Protein AF-A0A2M9KY66-F1 (afdb_monomer_lite)

Radius of gyration: 15.54 Å; chains: 1; bounding box: 42×34×46 Å

Foldseek 3Di:
DDDDPPDDPPLFWKWKWKWKDWPNDIDIDIDTHHPVLVPPVVSVVVVVVVVVVVCVVVVTDMDMDMDIGGRPPDDPD

Sequence (77 aa):
MTDPTGPDDNPDAHIVITRAQLGGRHYERTDKIDPLYLYDPEFRLALDKCQQRLADEIQQQITFEQDVLPPTGTAPM

pLDDT: mean 71.77, std 12.76, range [36.81, 84.94]

Secondary structure (DSSP, 8-state):
------S---TT-EEEEEEEEETTEEEEEEEEE-HHHHT-HHHHHHHHHHHHHHHHHHTS-PEEEEEEEPPTT----

Structure (mmCIF, N/CA/C/O backbone):
data_AF-A0A2M9KY66-F1
#
_entry.id   AF-A0A2M9KY66-F1
#
loop_
_atom_site.group_PDB
_atom_site.id
_atom_site.type_symbol
_atom_site.label_atom_id
_atom_site.label_alt_id
_atom_site.label_comp_id
_atom_site.label_asym_id
_atom_site.label_entity_id
_atom_site.label_seq_id
_atom_site.pdbx_PDB_ins_code
_atom_site.Cartn_x
_atom_site.Cartn_y
_atom_site.Cartn_z
_atom_site.occupancy
_atom_site.B_iso_or_equiv
_atom_site.auth_seq_id
_atom_site.auth_comp_id
_atom_site.auth_asym_id
_atom_site.auth_atom_id
_atom_site.pdbx_PDB_model_num
ATOM 1 N N . MET A 1 1 ? 26.566 25.536 -5.804 1.00 36.81 1 MET A N 1
ATOM 2 C CA . MET A 1 1 ? 25.310 26.068 -6.362 1.00 36.81 1 MET A CA 1
ATOM 3 C C . MET A 1 1 ? 24.328 24.913 -6.366 1.00 36.81 1 MET A C 1
ATOM 5 O O . MET A 1 1 ? 24.688 23.850 -6.848 1.00 36.81 1 MET A O 1
ATOM 9 N N . THR A 1 2 ? 23.199 25.115 -5.693 1.00 43.75 2 THR A N 1
ATOM 10 C CA . THR A 1 2 ? 21.943 24.343 -5.732 1.00 43.75 2 THR A CA 1
ATOM 11 C C . THR A 1 2 ? 21.612 23.907 -7.167 1.00 43.75 2 THR A C 1
ATOM 13 O O . THR A 1 2 ? 21.864 24.673 -8.091 1.00 43.75 2 THR A O 1
ATOM 16 N N . ASP A 1 3 ? 21.174 22.676 -7.426 1.00 41.53 3 ASP A N 1
ATOM 17 C CA . ASP A 1 3 ? 19.898 22.108 -6.975 1.00 41.53 3 ASP A CA 1
ATOM 18 C C . ASP A 1 3 ? 19.988 20.563 -6.872 1.00 41.53 3 ASP A C 1
ATOM 20 O O . ASP A 1 3 ? 20.561 19.943 -7.772 1.00 41.53 3 ASP A O 1
ATOM 24 N N . PRO A 1 4 ? 19.494 19.920 -5.796 1.00 45.34 4 PRO A N 1
ATOM 25 C CA . PRO A 1 4 ? 19.323 18.473 -5.769 1.00 45.34 4 PRO A CA 1
ATOM 26 C C . PRO A 1 4 ? 18.193 18.156 -6.741 1.00 45.34 4 PRO A C 1
ATOM 28 O O . PRO A 1 4 ? 17.051 18.521 -6.473 1.00 45.34 4 PRO A O 1
ATOM 31 N N . THR A 1 5 ? 18.525 17.538 -7.875 1.00 48.25 5 THR A N 1
ATOM 32 C CA . THR A 1 5 ? 17.550 17.054 -8.854 1.00 48.25 5 THR A CA 1
ATOM 33 C C . THR A 1 5 ? 16.370 16.460 -8.091 1.00 48.25 5 THR A C 1
ATOM 35 O O . THR A 1 5 ? 16.563 15.573 -7.256 1.00 48.25 5 THR A O 1
ATOM 38 N N . GLY A 1 6 ? 15.189 17.059 -8.283 1.00 45.97 6 GLY A N 1
ATOM 39 C CA . GLY A 1 6 ? 13.948 16.663 -7.622 1.00 45.97 6 GLY A CA 1
ATOM 40 C C . GLY A 1 6 ? 13.683 15.161 -7.759 1.00 45.97 6 GLY A C 1
ATOM 41 O O . GLY A 1 6 ? 14.364 14.508 -8.546 1.00 45.97 6 GLY A O 1
ATOM 42 N N . PRO A 1 7 ? 12.723 14.608 -6.992 1.00 49.97 7 PRO A N 1
ATOM 43 C CA . PRO A 1 7 ? 12.493 13.168 -6.918 1.00 49.97 7 PRO A CA 1
ATOM 44 C C . PRO A 1 7 ? 12.470 12.578 -8.324 1.00 49.97 7 PRO A C 1
ATOM 46 O O . PRO A 1 7 ? 11.611 12.943 -9.125 1.00 49.97 7 PRO A O 1
ATOM 49 N N . ASP A 1 8 ? 13.494 11.764 -8.579 1.00 51.47 8 ASP A N 1
ATOM 50 C CA . ASP A 1 8 ? 13.787 11.004 -9.785 1.00 51.47 8 ASP A CA 1
ATOM 51 C C . ASP A 1 8 ? 12.516 10.761 -10.609 1.00 51.47 8 ASP A C 1
ATOM 53 O O . ASP A 1 8 ? 11.657 9.954 -10.242 1.00 51.47 8 ASP A O 1
ATOM 57 N N . ASP A 1 9 ? 12.366 11.480 -11.724 1.00 57.78 9 ASP A N 1
ATOM 58 C CA . ASP A 1 9 ? 11.363 11.142 -12.732 1.00 57.78 9 ASP A CA 1
ATOM 59 C C . ASP A 1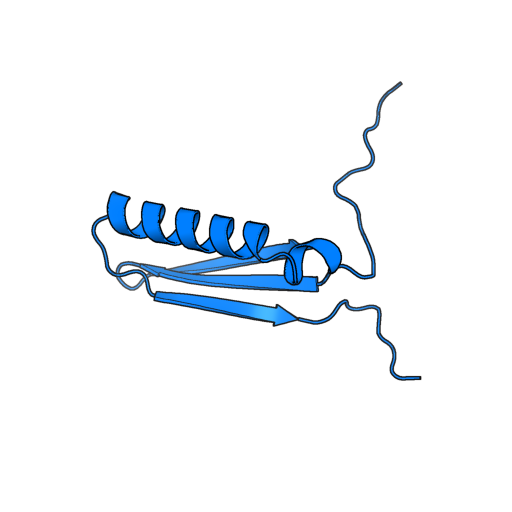 9 ? 11.905 9.931 -13.502 1.00 57.78 9 ASP A C 1
ATOM 61 O O . ASP A 1 9 ? 12.3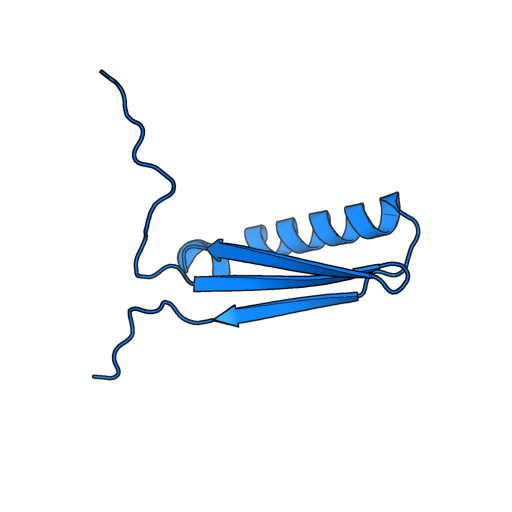11 10.031 -14.657 1.00 57.78 9 ASP A O 1
ATOM 65 N N . ASN A 1 10 ? 12.027 8.793 -12.811 1.00 61.41 10 ASN A N 1
ATOM 66 C CA . ASN A 1 10 ? 12.415 7.542 -13.432 1.00 61.41 10 ASN A CA 1
ATOM 67 C C . ASN A 1 10 ? 11.241 7.095 -14.322 1.00 61.41 10 ASN A C 1
ATOM 69 O O . ASN A 1 10 ? 10.165 6.784 -13.795 1.00 61.41 10 ASN A O 1
ATOM 73 N N . PRO A 1 11 ? 11.398 7.068 -15.659 1.00 62.59 11 PRO A N 1
ATOM 74 C CA . PRO A 1 11 ? 10.326 6.671 -16.570 1.00 62.59 11 PRO A CA 1
ATOM 75 C C . PRO A 1 11 ? 9.906 5.204 -16.390 1.00 62.59 11 PRO A C 1
ATOM 77 O O . PRO A 1 11 ? 8.817 4.834 -16.832 1.00 62.59 11 PRO A O 1
ATOM 80 N N . ASP A 1 12 ? 10.736 4.395 -15.721 1.00 68.12 12 ASP A N 1
ATOM 81 C CA . ASP A 1 12 ? 10.477 2.997 -15.369 1.00 68.12 12 ASP A CA 1
ATOM 82 C C . ASP A 1 12 ? 9.819 2.822 -13.984 1.00 68.12 12 ASP A C 1
ATOM 84 O O . ASP A 1 12 ? 9.511 1.694 -13.581 1.00 68.12 12 AS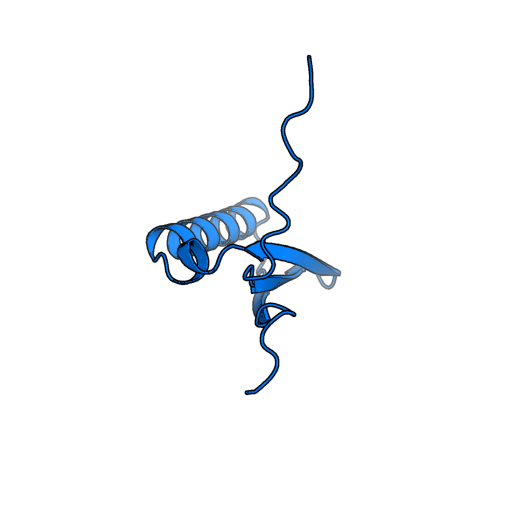P A O 1
ATOM 88 N N . ALA A 1 13 ? 9.561 3.911 -13.248 1.00 74.69 13 ALA A N 1
ATOM 89 C CA . ALA A 1 13 ? 8.882 3.852 -11.957 1.00 74.69 13 ALA A CA 1
ATOM 90 C C . ALA A 1 13 ? 7.433 3.361 -12.098 1.00 74.69 13 ALA A C 1
ATOM 92 O O . ALA A 1 13 ? 6.654 3.838 -12.926 1.00 74.69 13 ALA A O 1
ATOM 93 N N . HIS A 1 14 ? 7.055 2.424 -11.233 1.00 78.38 14 HIS A N 1
ATOM 94 C CA . HIS A 1 14 ? 5.677 1.972 -11.101 1.00 78.38 14 HIS A CA 1
ATOM 95 C C . HIS A 1 14 ? 4.877 2.999 -10.307 1.00 78.38 14 HIS A C 1
ATOM 97 O O . HIS A 1 14 ? 5.386 3.625 -9.375 1.00 78.38 14 HIS A O 1
ATOM 103 N N . ILE A 1 15 ? 3.603 3.147 -10.648 1.00 82.12 15 ILE A N 1
ATOM 104 C CA . ILE A 1 15 ? 2.690 3.975 -9.866 1.00 82.12 15 ILE A CA 1
ATOM 105 C C . ILE A 1 15 ? 1.961 3.050 -8.899 1.00 82.12 15 ILE A C 1
ATOM 107 O O . ILE A 1 15 ? 1.213 2.173 -9.322 1.00 82.12 15 ILE A O 1
ATOM 111 N N . VAL A 1 16 ? 2.174 3.245 -7.603 1.00 81.44 16 VAL A N 1
ATOM 112 C CA . VAL A 1 16 ? 1.466 2.519 -6.551 1.00 81.44 16 VAL A CA 1
ATOM 113 C C . VAL A 1 16 ? 0.381 3.416 -5.987 1.00 81.44 16 VAL A C 1
ATOM 115 O O . VAL A 1 16 ? 0.652 4.476 -5.426 1.00 81.44 16 VAL A O 1
ATOM 118 N N . ILE A 1 17 ? -0.865 2.987 -6.136 1.00 83.19 17 ILE A N 1
ATOM 119 C CA . ILE A 1 17 ? -2.031 3.659 -5.580 1.00 83.19 17 ILE A CA 1
ATOM 120 C C . ILE A 1 17 ? -2.423 2.900 -4.319 1.00 83.19 17 ILE A C 1
ATOM 122 O O . ILE A 1 17 ? -2.839 1.748 -4.388 1.00 83.19 17 ILE A O 1
ATOM 126 N N . THR A 1 18 ? -2.293 3.544 -3.164 1.00 83.62 18 THR A N 1
ATOM 127 C CA . THR A 1 18 ? -2.754 3.013 -1.880 1.00 83.62 18 THR A CA 1
ATOM 128 C C . THR A 1 18 ? -4.061 3.693 -1.502 1.00 83.62 18 THR A C 1
ATOM 130 O O . THR A 1 18 ? -4.112 4.911 -1.321 1.00 83.62 18 THR A O 1
ATOM 133 N N . ARG A 1 19 ? -5.120 2.903 -1.349 1.00 84.94 19 ARG A N 1
ATOM 134 C CA . ARG A 1 19 ? -6.426 3.346 -0.863 1.00 84.94 19 ARG A CA 1
ATOM 135 C C . ARG A 1 19 ? -6.646 2.831 0.550 1.00 84.94 19 ARG A C 1
ATOM 137 O O . ARG A 1 19 ? -6.294 1.698 0.867 1.00 84.94 19 ARG A O 1
ATOM 144 N N . ALA A 1 20 ? -7.235 3.666 1.394 1.00 83.31 20 ALA A N 1
ATOM 145 C CA . ALA A 1 20 ? -7.606 3.312 2.754 1.00 83.31 20 ALA A CA 1
ATOM 146 C C . ALA A 1 20 ? -9.028 3.789 3.066 1.00 83.31 20 ALA A C 1
ATOM 148 O O . ALA A 1 20 ? -9.408 4.915 2.737 1.00 83.31 20 ALA A O 1
ATOM 149 N N . GLN A 1 21 ? -9.805 2.940 3.734 1.00 82.94 21 GLN A N 1
ATOM 150 C CA . GLN A 1 21 ? -11.124 3.289 4.262 1.00 82.94 21 GLN A CA 1
ATOM 151 C C . GLN A 1 21 ? -11.082 3.357 5.784 1.00 82.94 21 GLN A C 1
ATOM 153 O O . GLN A 1 21 ? -10.727 2.379 6.438 1.00 82.94 21 GLN A O 1
ATOM 158 N N . LEU A 1 22 ? -11.469 4.505 6.342 1.00 81.69 22 LEU A N 1
ATOM 159 C CA . LEU A 1 22 ? -11.488 4.757 7.782 1.00 81.69 22 LEU A CA 1
ATOM 160 C C . LEU A 1 22 ? -12.771 5.494 8.171 1.00 81.69 22 LEU A C 1
ATOM 162 O O . LEU A 1 22 ? -13.012 6.608 7.708 1.00 81.69 22 LEU A O 1
ATOM 166 N N . GLY A 1 23 ? -13.599 4.885 9.024 1.00 77.00 23 GLY A N 1
ATOM 167 C CA . GLY A 1 23 ? -14.806 5.529 9.561 1.00 77.00 23 GLY A CA 1
ATOM 168 C C . GLY A 1 23 ? -15.779 6.040 8.486 1.00 77.00 23 GLY A C 1
ATOM 169 O O . GLY A 1 23 ? -16.380 7.099 8.654 1.00 77.00 23 GLY A O 1
ATOM 170 N N . GLY A 1 24 ? -15.884 5.338 7.350 1.00 78.06 24 GLY A N 1
ATOM 171 C CA . GLY A 1 24 ? -16.705 5.742 6.199 1.00 78.06 24 GLY A CA 1
ATOM 172 C C . GLY A 1 24 ? -16.089 6.832 5.311 1.00 78.06 24 GLY A C 1
ATOM 173 O O . GLY A 1 24 ? -16.744 7.308 4.385 1.00 78.06 24 GLY A O 1
ATOM 174 N N . ARG A 1 25 ? -14.841 7.242 5.572 1.00 79.12 25 ARG A N 1
ATOM 175 C CA . ARG A 1 25 ? -14.069 8.163 4.728 1.00 79.12 25 ARG A CA 1
ATOM 176 C C . ARG A 1 25 ? -13.077 7.392 3.867 1.00 79.12 25 ARG A C 1
ATOM 178 O O . ARG A 1 25 ? -12.452 6.443 4.337 1.00 79.12 25 ARG A O 1
ATOM 185 N N . HIS A 1 26 ? -12.921 7.848 2.628 1.00 81.81 26 HIS A N 1
ATOM 186 C CA . HIS A 1 26 ? -11.963 7.308 1.671 1.00 81.81 26 HIS A CA 1
ATOM 187 C C . HIS A 1 26 ? -10.715 8.183 1.629 1.00 81.81 26 HIS A C 1
ATOM 189 O O . HIS A 1 26 ? -10.809 9.407 1.523 1.00 81.81 26 HIS A O 1
ATOM 195 N N . TYR A 1 27 ? -9.560 7.536 1.688 1.00 80.69 27 TYR A N 1
ATOM 196 C CA . TYR A 1 27 ? -8.249 8.140 1.531 1.00 80.69 27 TYR A CA 1
ATOM 197 C C . TYR A 1 27 ? -7.556 7.452 0.366 1.00 80.69 27 TYR A C 1
ATOM 199 O O . TYR A 1 27 ? -7.584 6.229 0.261 1.00 80.69 27 TYR A O 1
ATOM 207 N N . GLU A 1 28 ? -6.932 8.235 -0.501 1.00 82.25 28 GLU A N 1
ATOM 208 C CA . GLU A 1 28 ? -6.149 7.726 -1.617 1.00 82.25 28 GLU A CA 1
ATOM 209 C C . GLU A 1 28 ? -4.809 8.449 -1.636 1.00 82.25 28 GLU A C 1
ATOM 211 O O . GLU A 1 28 ? -4.732 9.664 -1.437 1.00 82.25 28 GLU A O 1
ATOM 216 N N . ARG A 1 29 ? -3.749 7.682 -1.859 1.00 81.44 29 ARG A N 1
ATOM 217 C CA . ARG A 1 29 ? -2.398 8.180 -2.043 1.00 81.44 29 ARG A CA 1
ATOM 218 C C . ARG A 1 29 ? -1.800 7.508 -3.266 1.00 81.44 29 ARG A C 1
ATOM 220 O O . ARG A 1 29 ? -1.921 6.300 -3.429 1.00 81.44 29 ARG A O 1
ATOM 227 N N . THR A 1 30 ? -1.163 8.306 -4.111 1.00 79.62 30 THR A N 1
ATOM 228 C CA . THR A 1 30 ? -0.434 7.826 -5.284 1.00 79.62 30 THR A CA 1
ATOM 229 C C . THR A 1 30 ? 1.048 8.083 -5.061 1.00 79.62 30 THR A C 1
ATOM 231 O O . THR A 1 30 ? 1.442 9.226 -4.833 1.00 79.62 30 THR A O 1
ATOM 234 N N . ASP A 1 31 ? 1.857 7.033 -5.126 1.00 80.19 31 ASP A N 1
ATOM 235 C CA . ASP A 1 31 ? 3.307 7.082 -4.979 1.00 80.19 31 ASP A CA 1
ATOM 236 C C . ASP A 1 31 ? 3.968 6.558 -6.263 1.00 80.19 31 ASP A C 1
ATOM 238 O O . ASP A 1 31 ? 3.492 5.601 -6.873 1.00 80.19 31 ASP A O 1
ATOM 242 N N . LYS A 1 32 ? 5.072 7.181 -6.686 1.00 80.50 32 LYS A N 1
ATOM 243 C CA . LYS A 1 32 ? 5.951 6.630 -7.726 1.00 80.50 32 LYS A CA 1
ATOM 244 C C . LYS A 1 32 ? 7.034 5.808 -7.031 1.00 80.50 32 LYS A C 1
ATOM 246 O O . LYS A 1 32 ? 7.719 6.335 -6.158 1.00 80.50 32 LYS A O 1
ATOM 251 N N . ILE A 1 33 ? 7.159 4.532 -7.382 1.00 78.56 33 ILE A N 1
ATOM 252 C CA . ILE A 1 33 ? 8.099 3.594 -6.760 1.00 78.56 33 ILE A CA 1
ATOM 253 C C . ILE A 1 33 ? 8.954 2.958 -7.847 1.00 78.56 33 ILE A C 1
ATOM 255 O O . ILE A 1 33 ? 8.425 2.377 -8.797 1.00 78.56 33 ILE A O 1
ATOM 259 N N . ASP A 1 34 ? 10.276 3.021 -7.699 1.00 78.88 34 ASP A N 1
ATOM 260 C CA . ASP A 1 34 ? 11.165 2.312 -8.611 1.00 78.88 34 ASP A CA 1
ATOM 261 C C . ASP A 1 34 ? 10.901 0.800 -8.575 1.00 78.88 34 ASP A C 1
ATOM 263 O O . ASP A 1 34 ? 10.713 0.220 -7.499 1.00 78.88 34 ASP A O 1
ATOM 267 N N . PRO A 1 35 ? 10.955 0.116 -9.730 1.00 71.38 35 PRO A N 1
ATOM 268 C CA . PRO A 1 35 ? 10.714 -1.321 -9.808 1.00 71.38 35 PRO A CA 1
ATOM 269 C C . PRO A 1 35 ? 11.640 -2.130 -8.894 1.00 71.38 35 PRO A C 1
ATOM 271 O O . PRO A 1 35 ? 11.227 -3.158 -8.367 1.00 71.38 35 PRO A O 1
ATOM 274 N N . LEU A 1 36 ? 12.862 -1.642 -8.654 1.00 76.62 36 LEU A N 1
ATOM 275 C CA . LEU A 1 36 ? 13.823 -2.242 -7.725 1.00 76.62 36 LEU A CA 1
ATOM 276 C C . LEU A 1 36 ? 13.260 -2.393 -6.302 1.00 76.62 36 LEU A C 1
ATOM 278 O O . LEU A 1 36 ? 13.519 -3.406 -5.662 1.00 76.62 36 LEU A O 1
ATOM 282 N N . TYR A 1 37 ? 12.465 -1.428 -5.830 1.00 74.25 37 TYR A N 1
ATOM 283 C CA . TYR A 1 37 ? 11.870 -1.453 -4.489 1.00 74.25 37 TYR A CA 1
ATOM 284 C C . TYR A 1 37 ? 10.527 -2.182 -4.446 1.00 74.25 37 TYR A C 1
ATOM 286 O O . TYR A 1 37 ? 10.135 -2.694 -3.402 1.00 74.25 37 TYR A O 1
ATOM 294 N N . LEU A 1 38 ? 9.817 -2.272 -5.574 1.00 71.00 38 LEU A N 1
ATOM 295 C CA . LEU A 1 38 ? 8.507 -2.922 -5.635 1.00 71.00 38 LEU A CA 1
ATOM 296 C C . LEU A 1 38 ? 8.584 -4.430 -5.325 1.00 71.00 38 LEU A C 1
ATOM 298 O O . LEU A 1 38 ? 7.692 -4.994 -4.686 1.00 71.00 38 LEU A O 1
ATOM 302 N N . TYR A 1 39 ? 9.662 -5.078 -5.770 1.00 72.62 39 TYR A N 1
ATOM 303 C CA . TYR A 1 39 ? 9.918 -6.502 -5.534 1.00 72.62 39 TYR A CA 1
ATOM 304 C C . TYR A 1 39 ? 10.778 -6.763 -4.296 1.00 72.62 39 TYR A C 1
ATOM 306 O O . TYR A 1 39 ? 11.043 -7.923 -3.978 1.00 72.62 39 TYR A O 1
ATOM 314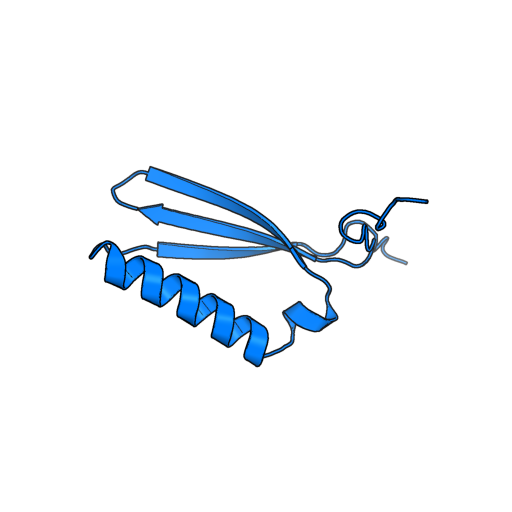 N N . ASP A 1 40 ? 11.193 -5.709 -3.593 1.00 80.25 40 ASP A N 1
ATOM 315 C CA . ASP A 1 40 ? 11.973 -5.838 -2.376 1.00 80.25 40 ASP A CA 1
ATOM 316 C C . ASP A 1 40 ? 11.056 -6.281 -1.213 1.00 80.25 40 ASP A C 1
ATOM 318 O O . ASP A 1 40 ? 10.094 -5.586 -0.853 1.00 80.25 40 ASP A O 1
ATOM 322 N N . PRO A 1 41 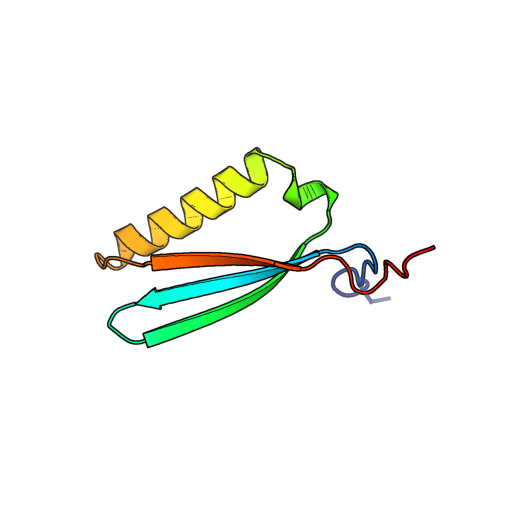? 11.296 -7.466 -0.623 1.00 77.44 41 PRO A N 1
ATOM 323 C CA . PRO A 1 41 ? 10.450 -7.981 0.444 1.00 77.44 41 PRO A CA 1
ATOM 324 C C . PRO A 1 41 ? 10.574 -7.163 1.735 1.00 77.44 41 PRO A C 1
ATOM 326 O O . PRO A 1 41 ? 9.610 -7.110 2.501 1.00 77.44 41 PRO A O 1
ATOM 329 N N . GLU A 1 42 ? 11.713 -6.511 1.989 1.00 81.62 42 GLU A N 1
ATOM 330 C CA . GLU A 1 42 ? 11.900 -5.648 3.159 1.00 81.62 42 GLU A CA 1
ATOM 331 C C . GLU A 1 42 ? 11.097 -4.355 3.013 1.00 81.62 42 GLU A C 1
ATOM 333 O O . GLU A 1 42 ? 10.465 -3.911 3.974 1.00 81.62 42 GLU A O 1
ATOM 338 N N . PHE A 1 43 ? 11.045 -3.794 1.803 1.00 78.50 43 PHE A N 1
ATOM 339 C CA . PHE A 1 43 ? 10.218 -2.632 1.490 1.00 78.50 43 PHE A CA 1
ATOM 340 C C . PHE A 1 43 ? 8.726 -2.922 1.695 1.00 78.50 43 PHE A C 1
ATOM 342 O O . PHE A 1 43 ? 8.032 -2.162 2.377 1.00 78.50 43 PHE A O 1
ATOM 349 N N . ARG A 1 44 ? 8.233 -4.061 1.189 1.00 74.88 44 ARG A N 1
ATOM 350 C CA . ARG A 1 44 ? 6.839 -4.493 1.413 1.00 74.88 44 ARG A CA 1
ATOM 351 C C . ARG A 1 44 ? 6.540 -4.701 2.895 1.00 74.88 44 ARG A C 1
ATOM 353 O O . ARG A 1 44 ? 5.545 -4.184 3.394 1.00 74.88 44 ARG A O 1
ATOM 360 N N . LEU A 1 45 ? 7.441 -5.363 3.622 1.00 80.31 45 LEU A N 1
ATOM 361 C CA . LEU A 1 45 ? 7.298 -5.568 5.064 1.00 80.31 45 LEU A CA 1
ATOM 362 C C . LEU A 1 45 ? 7.263 -4.238 5.837 1.00 80.31 45 LEU A C 1
ATOM 364 O O . LEU A 1 45 ? 6.550 -4.113 6.833 1.00 80.31 45 LEU A O 1
ATOM 368 N N . ALA A 1 46 ? 8.045 -3.244 5.411 1.00 79.56 46 ALA A N 1
ATOM 369 C CA . ALA A 1 46 ? 8.045 -1.916 6.015 1.00 79.56 46 ALA A CA 1
ATOM 370 C C . ALA A 1 46 ? 6.721 -1.175 5.767 1.00 79.56 46 ALA A C 1
ATOM 372 O O . ALA A 1 46 ? 6.188 -0.569 6.700 1.00 79.56 46 ALA A O 1
ATOM 373 N N . LEU A 1 47 ? 6.163 -1.267 4.555 1.00 76.81 47 LEU A N 1
ATOM 374 C CA . LEU A 1 47 ? 4.845 -0.715 4.228 1.00 76.81 47 LEU A CA 1
ATOM 375 C C . LEU A 1 47 ? 3.735 -1.362 5.063 1.00 76.81 47 LEU A C 1
ATOM 377 O O . LEU A 1 47 ? 2.974 -0.636 5.705 1.00 76.81 47 LEU A O 1
ATOM 381 N N . ASP A 1 48 ? 3.703 -2.694 5.140 1.00 78.62 48 ASP A N 1
ATOM 382 C CA . ASP A 1 48 ? 2.728 -3.434 5.952 1.00 78.62 48 ASP A CA 1
ATOM 383 C C . ASP A 1 48 ? 2.814 -3.031 7.432 1.00 78.62 48 ASP A C 1
ATOM 385 O O . ASP A 1 48 ? 1.802 -2.759 8.079 1.00 78.62 48 ASP A O 1
ATOM 389 N N . LYS A 1 49 ? 4.031 -2.908 7.982 1.00 82.44 49 LYS A N 1
ATOM 390 C CA . LYS A 1 49 ? 4.235 -2.461 9.371 1.00 82.44 49 LYS A CA 1
ATOM 391 C C . LYS A 1 49 ? 3.731 -1.041 9.610 1.00 82.44 49 LYS A C 1
ATOM 393 O O . LYS A 1 49 ? 3.162 -0.776 10.668 1.00 82.44 49 LYS A O 1
ATOM 398 N N . CYS A 1 50 ? 3.950 -0.124 8.671 1.00 76.75 50 CYS A N 1
ATOM 399 C CA . CYS A 1 50 ? 3.440 1.243 8.776 1.00 76.75 50 CYS A CA 1
ATOM 400 C C . CYS A 1 50 ? 1.908 1.275 8.750 1.00 76.75 50 CYS A C 1
ATOM 402 O O . CYS A 1 50 ? 1.304 1.970 9.565 1.00 76.75 50 CYS A O 1
ATOM 404 N N . GLN A 1 51 ? 1.283 0.496 7.866 1.00 76.06 51 GLN A N 1
ATOM 405 C CA . GLN A 1 51 ? -0.175 0.387 7.773 1.00 76.06 51 GLN A CA 1
ATOM 406 C C . GLN A 1 51 ? -0.783 -0.228 9.039 1.00 76.06 51 GLN A C 1
ATOM 408 O O . GLN A 1 51 ? -1.745 0.313 9.584 1.00 76.06 51 GLN A O 1
ATOM 413 N N . GLN A 1 52 ? -0.175 -1.298 9.557 1.00 77.12 52 GLN A N 1
ATOM 414 C CA . GLN A 1 52 ? -0.606 -1.949 10.793 1.00 77.12 52 GLN A CA 1
ATOM 415 C C . GLN A 1 52 ? -0.493 -1.006 11.996 1.00 77.12 52 GLN A C 1
ATOM 417 O O . GLN A 1 52 ? -1.450 -0.863 12.752 1.00 77.12 52 GLN A O 1
ATOM 422 N N . ARG A 1 53 ? 0.633 -0.290 12.143 1.00 79.62 53 ARG A N 1
ATOM 423 C CA . ARG A 1 53 ? 0.802 0.706 13.216 1.00 79.62 53 ARG A CA 1
ATOM 424 C C . ARG A 1 53 ? -0.243 1.812 13.143 1.00 79.62 53 ARG A C 1
ATOM 426 O O . ARG A 1 53 ? -0.786 2.177 14.178 1.00 79.62 53 ARG A O 1
ATOM 433 N N . LEU A 1 54 ? -0.543 2.306 11.941 1.00 72.62 54 LEU A N 1
ATOM 434 C CA . LEU A 1 54 ? -1.581 3.315 11.751 1.00 72.62 54 LEU A CA 1
ATOM 435 C C . LEU A 1 54 ? -2.951 2.790 12.204 1.00 72.62 54 LEU A C 1
ATOM 437 O O . LEU A 1 54 ? -3.667 3.511 12.891 1.00 72.62 54 LEU A O 1
ATOM 441 N N . ALA A 1 55 ? -3.299 1.546 11.853 1.00 71.75 55 ALA A N 1
ATOM 442 C CA . ALA A 1 55 ? -4.547 0.901 12.267 1.00 71.75 55 ALA A CA 1
ATOM 443 C C . ALA A 1 55 ? -4.643 0.724 13.791 1.00 71.75 55 ALA A C 1
ATOM 445 O O . ALA A 1 55 ? -5.684 1.022 14.381 1.00 71.75 55 ALA A O 1
ATOM 446 N N . ASP A 1 56 ? -3.549 0.304 14.430 1.00 77.31 56 ASP A N 1
ATOM 447 C CA . ASP A 1 56 ? -3.466 0.154 15.884 1.00 77.31 56 ASP A CA 1
ATOM 448 C C . ASP A 1 56 ? -3.574 1.502 16.619 1.00 77.31 56 ASP A C 1
ATOM 450 O O . ASP A 1 56 ? -4.299 1.606 17.610 1.00 77.31 56 ASP A O 1
ATOM 454 N N . GLU A 1 57 ? -2.913 2.558 16.127 1.00 75.50 57 GLU A N 1
ATOM 455 C CA . GLU A 1 57 ? -2.933 3.892 16.751 1.00 75.50 57 GLU A CA 1
ATOM 456 C C . GLU A 1 57 ? -4.326 4.530 16.747 1.00 75.50 57 GLU A C 1
ATOM 458 O O . GLU A 1 57 ? -4.699 5.211 17.703 1.00 75.50 57 GLU A O 1
ATOM 463 N N . ILE A 1 58 ? -5.115 4.302 15.697 1.00 74.75 58 ILE A N 1
ATOM 464 C CA . ILE A 1 58 ? -6.462 4.876 15.581 1.00 74.75 58 ILE A CA 1
ATOM 465 C C . ILE A 1 58 ? -7.570 3.944 16.087 1.00 74.75 58 ILE A C 1
ATOM 467 O O . ILE A 1 58 ? -8.735 4.347 16.075 1.00 74.75 58 ILE A O 1
ATOM 471 N N . GLN A 1 59 ? -7.222 2.725 16.526 1.00 71.94 59 GLN A N 1
ATOM 472 C CA . GLN A 1 59 ? -8.133 1.691 17.043 1.00 71.94 59 GLN A CA 1
ATOM 473 C C . GLN A 1 59 ? -9.358 1.426 16.152 1.00 71.94 59 GLN A C 1
ATOM 475 O O . GLN A 1 59 ? -10.443 1.097 16.634 1.00 71.94 59 GLN A O 1
ATOM 480 N N . GLN A 1 60 ? -9.208 1.593 14.840 1.00 68.69 60 GLN A N 1
ATOM 481 C CA . GLN A 1 60 ? -10.279 1.387 13.872 1.00 68.69 60 GLN A CA 1
ATOM 482 C C . GLN A 1 60 ? -9.837 0.384 12.822 1.00 68.69 60 GLN A C 1
ATOM 484 O O . GLN A 1 60 ? -8.676 0.342 12.420 1.00 68.69 60 GLN A O 1
ATOM 489 N N . GLN A 1 61 ? -10.795 -0.410 12.354 1.00 70.38 61 GLN A N 1
ATOM 490 C CA . GLN A 1 61 ? -10.565 -1.309 11.240 1.00 70.38 61 GLN A CA 1
ATOM 491 C C . GLN A 1 61 ? -10.353 -0.473 9.974 1.00 70.38 61 GLN A C 1
ATOM 493 O O . GLN A 1 61 ? -11.298 0.106 9.439 1.00 70.38 61 GLN A O 1
ATOM 498 N N . ILE A 1 62 ? -9.103 -0.403 9.517 1.00 76.50 62 ILE A N 1
ATOM 499 C CA . ILE A 1 62 ? -8.757 0.164 8.217 1.00 76.50 62 ILE A CA 1
ATOM 500 C C . ILE A 1 62 ? -8.753 -0.971 7.204 1.00 76.50 62 ILE A C 1
ATOM 502 O O . ILE A 1 62 ? -8.108 -1.996 7.415 1.00 76.50 62 ILE A O 1
ATOM 506 N N . THR A 1 63 ? -9.455 -0.780 6.093 1.00 79.50 63 THR A N 1
ATOM 507 C CA . THR A 1 63 ? -9.257 -1.630 4.914 1.00 79.50 63 THR A CA 1
ATOM 508 C C . THR A 1 63 ? -8.278 -0.925 3.994 1.00 79.50 63 THR A C 1
ATOM 510 O O . THR A 1 63 ? -8.538 0.215 3.604 1.00 79.50 63 THR A O 1
ATOM 513 N N . PHE A 1 64 ? -7.159 -1.582 3.692 1.00 79.44 64 PHE A N 1
ATOM 514 C CA . PHE A 1 64 ? -6.164 -1.105 2.739 1.00 79.44 64 PHE A CA 1
ATOM 515 C C . PHE A 1 64 ? -6.298 -1.877 1.428 1.00 79.44 64 PHE A C 1
ATOM 517 O O . PHE A 1 64 ? -6.392 -3.103 1.433 1.00 79.44 64 PHE A O 1
ATOM 524 N N . GLU A 1 65 ? -6.272 -1.158 0.313 1.00 82.38 65 GLU A N 1
ATOM 525 C CA . GLU A 1 65 ? -6.208 -1.721 -1.034 1.00 82.38 65 GLU A CA 1
ATOM 526 C C . GLU A 1 65 ? -5.035 -1.071 -1.767 1.00 82.38 65 GLU A C 1
ATOM 528 O O . GLU A 1 65 ? -4.839 0.143 -1.677 1.00 82.38 65 GLU A O 1
ATOM 533 N N . GLN A 1 66 ? -4.235 -1.869 -2.472 1.00 81.19 66 GLN A N 1
ATOM 534 C CA . GLN A 1 66 ? -3.105 -1.371 -3.250 1.00 81.19 66 GLN A CA 1
ATOM 535 C C . GLN A 1 66 ? -3.203 -1.848 -4.693 1.00 81.19 66 GLN A C 1
ATOM 537 O O . GLN A 1 66 ? -3.255 -3.049 -4.950 1.00 81.19 66 GLN A O 1
ATOM 542 N N . ASP A 1 67 ? -3.181 -0.893 -5.616 1.00 81.88 67 ASP A N 1
ATOM 543 C CA . ASP A 1 67 ? -3.055 -1.129 -7.049 1.00 81.88 67 ASP A CA 1
ATOM 544 C C . ASP A 1 67 ? -1.657 -0.705 -7.499 1.00 81.88 67 ASP A C 1
ATOM 546 O O . ASP A 1 67 ? -1.174 0.369 -7.134 1.00 81.88 67 ASP A O 1
ATOM 550 N N . VAL A 1 68 ? -1.011 -1.534 -8.316 1.00 81.12 68 VAL A N 1
ATOM 551 C CA . VAL A 1 68 ? 0.262 -1.193 -8.955 1.00 81.12 68 VAL A CA 1
ATOM 552 C C . VAL A 1 68 ? 0.028 -1.067 -10.449 1.00 81.12 68 VAL A C 1
ATOM 554 O O . VAL A 1 68 ? -0.333 -2.037 -11.115 1.00 81.12 68 VAL A O 1
ATOM 557 N N . LEU A 1 69 ? 0.252 0.129 -10.981 1.00 79.31 69 LEU A N 1
ATOM 558 C CA . LEU A 1 69 ? 0.233 0.385 -12.411 1.00 79.31 69 LEU A CA 1
ATOM 559 C C . LEU A 1 69 ? 1.658 0.281 -12.972 1.00 79.31 69 LEU A C 1
ATOM 561 O O . LEU A 1 69 ? 2.609 0.747 -12.328 1.00 79.31 69 LEU A O 1
ATOM 565 N N . PRO A 1 70 ? 1.818 -0.310 -14.168 1.00 75.56 70 PRO A N 1
ATOM 566 C CA . PRO A 1 70 ? 3.106 -0.359 -14.836 1.00 75.56 70 PRO A CA 1
ATOM 567 C C . PRO A 1 70 ? 3.596 1.057 -15.173 1.00 75.56 70 PRO A C 1
ATOM 569 O O . PRO A 1 70 ? 2.780 1.978 -15.308 1.00 75.56 70 PRO A O 1
ATOM 572 N N . PRO A 1 71 ? 4.914 1.244 -15.341 1.00 72.38 71 PRO A N 1
ATOM 573 C CA . PRO A 1 71 ? 5.464 2.503 -15.807 1.00 72.38 71 PRO A CA 1
ATOM 574 C C . PRO A 1 71 ? 4.836 2.905 -17.139 1.00 72.38 71 PRO A C 1
ATOM 576 O O . PRO A 1 71 ? 4.716 2.103 -18.066 1.00 72.38 71 PRO A O 1
ATOM 579 N N . THR A 1 72 ? 4.490 4.183 -17.263 1.00 63.9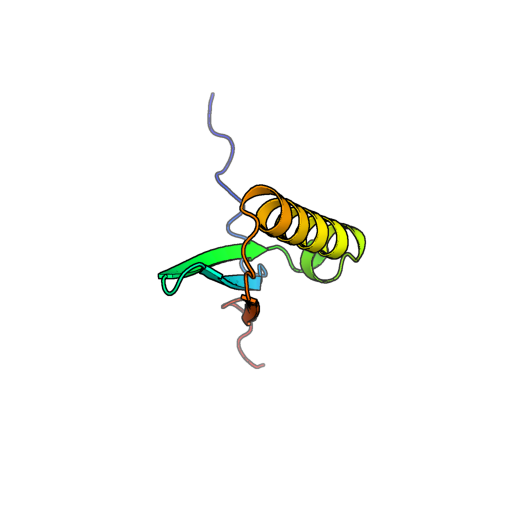4 72 THR A N 1
ATOM 580 C CA . THR A 1 72 ? 3.895 4.782 -18.469 1.00 63.94 72 THR A CA 1
ATOM 581 C C . THR A 1 72 ? 4.776 4.688 -19.730 1.00 63.94 72 THR A C 1
ATOM 583 O O . THR A 1 72 ? 4.337 5.103 -20.800 1.00 63.94 72 THR A O 1
ATOM 586 N N . GLY A 1 73 ? 5.996 4.139 -19.632 1.00 55.44 73 GLY A N 1
ATOM 587 C CA . GLY A 1 73 ? 6.969 3.994 -20.719 1.00 55.44 73 GLY A CA 1
ATOM 588 C C . GLY A 1 73 ? 6.999 2.645 -21.453 1.00 55.44 73 GLY A C 1
ATOM 589 O O . GLY A 1 73 ? 7.709 2.540 -22.452 1.00 55.44 73 GLY A O 1
ATOM 590 N N . THR A 1 74 ? 6.252 1.613 -21.038 1.00 48.16 74 THR A N 1
ATOM 591 C CA . THR A 1 74 ? 6.234 0.341 -21.790 1.00 48.16 74 THR A CA 1
ATOM 592 C C . THR A 1 74 ? 5.273 0.430 -22.978 1.00 48.16 74 THR A C 1
ATOM 594 O O . THR A 1 74 ? 4.136 -0.037 -22.938 1.00 48.16 74 THR A O 1
ATOM 597 N N . ALA A 1 75 ? 5.734 1.048 -24.067 1.00 43.00 75 ALA A N 1
ATOM 598 C CA . ALA A 1 75 ? 5.151 0.793 -25.377 1.00 43.00 75 ALA A CA 1
ATOM 599 C C . ALA A 1 75 ? 5.271 -0.720 -25.664 1.00 43.00 75 ALA A C 1
ATOM 601 O O . ALA A 1 75 ? 6.363 -1.271 -25.489 1.00 43.00 75 ALA A O 1
ATOM 602 N N . PRO A 1 76 ? 4.195 -1.416 -26.074 1.00 44.81 76 PRO A N 1
ATOM 603 C CA . PRO A 1 76 ? 4.341 -2.772 -26.583 1.00 44.81 76 PRO A CA 1
ATOM 604 C C . PRO A 1 76 ? 5.245 -2.708 -27.823 1.00 44.81 76 PRO A C 1
ATOM 606 O O . PRO A 1 76 ? 4.949 -1.951 -28.750 1.00 44.81 76 PRO A O 1
ATOM 609 N N . MET A 1 77 ? 6.368 -3.436 -27.801 1.00 45.50 77 MET A N 1
ATOM 610 C CA . MET A 1 77 ? 7.138 -3.716 -29.021 1.00 45.50 77 MET A CA 1
ATOM 611 C C . MET A 1 77 ? 6.318 -4.572 -29.982 1.00 45.50 77 MET A C 1
ATOM 613 O O . MET A 1 77 ? 5.581 -5.460 -29.490 1.00 45.50 77 MET A O 1
#